Protein AF-A0A3C0FY18-F1 (afdb_monomer_lite)

pLDDT: mean 87.04, std 9.31, range [43.12, 97.25]

Radius of gyration: 25.75 Å; chains: 1; bounding box: 53×33×72 Å

Foldseek 3Di:
DQDPVCCCVVCVVCVVVVVVVVCVVCVVVVVVVVVVCVVPPVSVVVVVVVVVVVVVVVVVVVVVCPPDDDPVCPLVLVQLVQQPVPDAALEEEEEEEPDDDPVNQVSNCVPRNYHYDDPDQPQAQKHKYFPVPPPDDCPQWDWDDTPRPGITMTGGPDGDPDD

Sequence (163 aa):
MISLKQAGYYLVPSTPYYMLSLSIFVAPSFYFLKTLFNKNKKMTNSLSVLISGILIISFILAITNIGTIDKRNKEQLANIKAIVKVIPNYSTINFKAVKIDNSVIGFYQRYKFISLDTLNISQRNFLVIEKNIDTINNSNYKKIFTKSLNYNVYKKLIPTSKK

Secondary structure (DSSP, 8-state):
---HHHHHHHHHHHHHHHHHHHHHHHHHHHHHHHHHHTT-HHHHHHHHHHHHHHHHHHHHHHHHHTTPPPGGGHHHHHHHHHHTTTSPTT-EEEEE-SS--HHHHHHHHHHH-PEEE-S-TTSSSEEEEEGGG----TTSEEEEP---SSEEEEEESSPPP--

Structure (mmCIF, N/CA/C/O backbone):
data_AF-A0A3C0FY18-F1
#
_entry.id   AF-A0A3C0FY18-F1
#
loop_
_atom_site.group_PDB
_atom_site.id
_atom_site.type_symbol
_atom_site.label_atom_id
_atom_site.label_alt_id
_atom_site.label_comp_id
_atom_site.label_asym_id
_atom_site.label_entity_id
_atom_site.label_seq_id
_atom_site.pdbx_PDB_ins_code
_atom_site.Cartn_x
_atom_site.Cartn_y
_atom_site.Cartn_z
_atom_site.occupancy
_atom_site.B_iso_or_equiv
_atom_site.auth_seq_id
_atom_site.auth_comp_id
_atom_site.auth_asym_id
_atom_site.auth_atom_id
_atom_site.pdbx_PDB_model_num
ATOM 1 N N . MET A 1 1 ? 8.381 -14.156 18.156 1.00 58.12 1 MET A N 1
ATOM 2 C CA . MET A 1 1 ? 8.266 -12.679 18.193 1.00 58.12 1 MET A CA 1
ATOM 3 C C . MET A 1 1 ? 7.874 -12.183 16.811 1.00 58.12 1 MET A C 1
ATOM 5 O O . MET A 1 1 ? 8.581 -12.478 15.857 1.00 58.12 1 MET A O 1
ATOM 9 N N . ILE A 1 2 ? 6.749 -11.477 16.684 1.00 70.19 2 ILE A N 1
ATOM 10 C CA . ILE A 1 2 ? 6.391 -10.778 15.441 1.00 70.19 2 ILE A CA 1
ATOM 11 C C . ILE A 1 2 ? 7.248 -9.511 15.369 1.00 70.19 2 ILE A C 1
ATOM 13 O O . ILE A 1 2 ? 7.325 -8.768 16.346 1.00 70.19 2 ILE A O 1
ATOM 17 N N . SER A 1 3 ? 7.923 -9.263 14.245 1.00 80.88 3 SER A N 1
ATOM 18 C CA . SER A 1 3 ? 8.698 -8.023 14.094 1.00 80.88 3 SER A CA 1
ATOM 19 C C . SER A 1 3 ? 7.771 -6.801 14.109 1.00 80.88 3 SER A C 1
ATOM 21 O O . SER A 1 3 ? 6.645 -6.876 13.620 1.00 80.88 3 SER A O 1
ATOM 23 N N . LEU A 1 4 ? 8.244 -5.643 14.585 1.00 73.06 4 LEU A N 1
ATOM 24 C CA . LEU A 1 4 ? 7.471 -4.386 14.565 1.00 73.06 4 LEU A CA 1
ATOM 25 C C . LEU A 1 4 ? 6.900 -4.061 13.171 1.00 73.06 4 LEU A C 1
ATOM 27 O O . LEU A 1 4 ? 5.803 -3.523 13.052 1.00 73.06 4 LEU A O 1
ATOM 31 N N . LYS A 1 5 ? 7.612 -4.452 12.105 1.00 66.06 5 LYS A N 1
ATOM 32 C CA . LYS A 1 5 ? 7.148 -4.303 10.718 1.00 66.06 5 LYS A CA 1
ATOM 33 C C . LYS A 1 5 ? 5.973 -5.216 10.378 1.00 66.06 5 LYS A C 1
ATOM 35 O O . LYS A 1 5 ? 5.106 -4.822 9.612 1.00 66.06 5 LYS A O 1
ATOM 40 N N . GLN A 1 6 ? 5.961 -6.432 10.912 1.00 74.06 6 GLN A N 1
ATOM 41 C CA . GLN A 1 6 ? 4.893 -7.410 10.708 1.00 74.06 6 GLN A CA 1
ATOM 42 C C . GLN A 1 6 ? 3.690 -7.152 11.620 1.00 74.06 6 GLN A C 1
ATOM 44 O O . GLN A 1 6 ? 2.571 -7.487 11.244 1.00 74.06 6 GLN A O 1
ATOM 49 N N . ALA A 1 7 ? 3.901 -6.518 12.776 1.00 78.75 7 ALA A N 1
ATOM 50 C CA . ALA A 1 7 ? 2.849 -6.229 13.743 1.00 78.75 7 ALA A CA 1
ATOM 51 C C . ALA A 1 7 ? 1.688 -5.455 13.108 1.00 78.75 7 ALA A C 1
ATOM 53 O O . ALA A 1 7 ? 0.545 -5.844 13.293 1.00 78.75 7 ALA A O 1
ATOM 54 N N . GLY A 1 8 ? 1.959 -4.447 12.272 1.00 76.12 8 GLY A N 1
ATOM 55 C CA . GLY A 1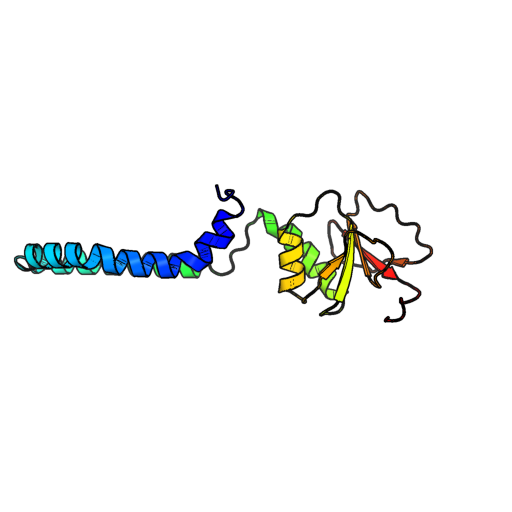 8 ? 0.901 -3.714 11.566 1.00 76.12 8 GLY A CA 1
ATOM 56 C C . GLY A 1 8 ? 0.037 -4.604 10.662 1.00 76.12 8 GLY A C 1
ATOM 57 O O . GLY A 1 8 ? -1.184 -4.488 10.677 1.00 76.12 8 GLY A O 1
ATOM 58 N N . TYR A 1 9 ? 0.648 -5.537 9.927 1.00 77.38 9 TYR A N 1
ATOM 59 C CA . TYR A 1 9 ? -0.075 -6.422 9.005 1.00 77.38 9 TYR A CA 1
ATOM 60 C C . TYR A 1 9 ? -0.982 -7.428 9.718 1.00 77.38 9 TYR A C 1
ATOM 62 O O . TYR A 1 9 ? -2.015 -7.794 9.167 1.00 77.38 9 TYR A O 1
ATOM 70 N N . TYR A 1 10 ? -0.615 -7.861 10.926 1.00 83.38 10 TYR A N 1
ATOM 71 C CA . TYR A 1 10 ? -1.406 -8.812 11.711 1.00 83.38 10 TYR A CA 1
ATOM 72 C C . TYR A 1 10 ? -2.386 -8.131 12.666 1.00 83.38 10 TYR A C 1
ATOM 74 O O . TYR A 1 10 ? -3.506 -8.608 12.841 1.00 83.38 10 TYR A O 1
ATOM 82 N N . LEU A 1 11 ? -1.990 -7.010 13.273 1.00 84.69 11 LEU A N 1
ATOM 83 C CA . LEU A 1 11 ? -2.830 -6.283 14.219 1.00 84.69 11 LEU A CA 1
ATOM 84 C C . LEU A 1 11 ? -4.009 -5.643 13.502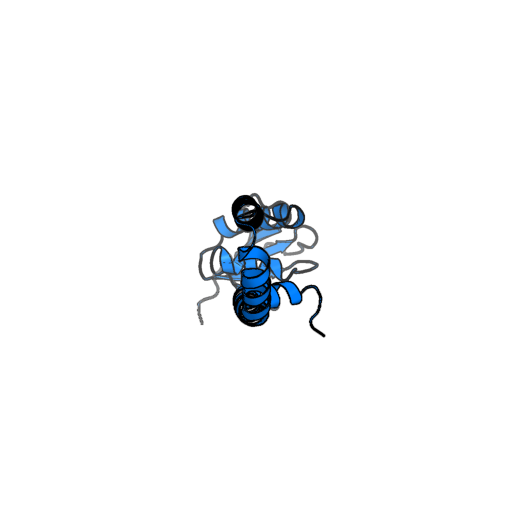 1.00 84.69 11 LEU A C 1
ATOM 86 O O . LEU A 1 11 ? -5.135 -5.909 13.881 1.00 84.69 11 LEU A O 1
ATOM 90 N N . VAL A 1 12 ? -3.795 -4.898 12.414 1.00 83.25 12 VAL A N 1
ATOM 91 C CA . VAL A 1 12 ? -4.883 -4.176 11.727 1.00 83.25 12 VAL A CA 1
ATOM 92 C C . VAL A 1 12 ? -6.110 -5.053 11.402 1.00 83.25 12 VAL A C 1
ATOM 94 O O . VAL A 1 12 ? -7.211 -4.645 11.772 1.00 83.25 12 VAL A O 1
ATOM 97 N N . PRO A 1 13 ? -5.984 -6.243 10.777 1.00 88.00 13 PRO A N 1
ATOM 98 C CA . PRO A 1 13 ? -7.144 -7.094 10.501 1.00 88.00 13 PRO A CA 1
ATOM 99 C C . PRO A 1 13 ? -7.706 -7.803 11.743 1.00 88.00 13 PRO A C 1
ATOM 101 O O . PRO A 1 13 ? -8.877 -8.177 11.740 1.00 88.00 13 PRO A O 1
ATOM 104 N N . SER A 1 14 ? -6.908 -7.998 12.798 1.00 92.69 14 SER A N 1
ATOM 105 C CA . SER A 1 14 ? -7.355 -8.656 14.034 1.00 92.69 14 SER A CA 1
ATOM 106 C C . SER A 1 14 ? -7.966 -7.688 15.053 1.00 92.69 14 SER A C 1
ATOM 108 O O . SER A 1 14 ? -8.776 -8.110 15.879 1.00 92.69 14 SER A O 1
ATOM 110 N N . THR A 1 15 ? -7.658 -6.388 14.965 1.00 89.94 15 THR A N 1
ATOM 111 C CA . THR A 1 15 ? -8.133 -5.352 15.894 1.00 89.94 15 THR A CA 1
ATOM 112 C C . THR A 1 15 ? -9.654 -5.349 16.070 1.00 89.94 15 THR A C 1
ATOM 114 O O . THR A 1 15 ? -10.084 -5.303 17.220 1.00 89.94 15 THR A O 1
ATOM 117 N N . PRO A 1 16 ? -10.502 -5.441 15.021 1.00 90.44 16 PRO A N 1
ATOM 118 C CA . PRO A 1 16 ? -11.956 -5.442 15.212 1.00 90.44 16 PRO A CA 1
ATOM 119 C C . PRO A 1 16 ? -12.442 -6.600 16.093 1.00 90.44 16 PRO A C 1
ATOM 121 O O . PRO A 1 16 ? -13.246 -6.395 17.000 1.00 90.44 16 PRO A O 1
ATOM 124 N N . TYR A 1 17 ? -11.905 -7.803 15.878 1.00 94.12 17 TYR A N 1
ATOM 125 C CA . TYR A 1 17 ? -12.247 -8.987 16.670 1.00 94.12 17 TYR A CA 1
ATOM 126 C C . TYR A 1 17 ? -11.744 -8.873 18.106 1.00 94.12 17 TYR A C 1
ATOM 128 O O . TYR A 1 17 ? -12.455 -9.227 19.045 1.00 94.12 17 TYR A O 1
ATOM 136 N N . TYR A 1 18 ? -10.539 -8.329 18.281 1.00 93.62 18 TYR A N 1
ATOM 137 C CA . TYR A 1 18 ? -9.994 -8.060 19.605 1.00 93.62 18 TYR A CA 1
ATOM 138 C C . TYR A 1 18 ? -10.867 -7.062 20.379 1.00 93.62 18 TYR A C 1
ATOM 140 O O . TYR A 1 18 ? -11.189 -7.307 21.538 1.00 93.62 18 TYR A O 1
ATOM 148 N N . MET A 1 19 ? -11.317 -5.981 19.734 1.00 92.75 19 MET A N 1
ATOM 149 C CA . MET A 1 19 ? -12.190 -4.982 20.361 1.00 92.75 19 MET A CA 1
ATOM 150 C C . MET A 1 19 ? -13.566 -5.551 20.716 1.00 92.75 19 MET A C 1
ATOM 152 O O . MET A 1 19 ? -14.077 -5.261 21.795 1.00 92.75 19 MET A O 1
ATOM 156 N N . LEU A 1 20 ? -14.144 -6.400 19.861 1.00 93.50 20 LEU A N 1
ATOM 157 C CA . LEU A 1 20 ? -15.391 -7.107 20.171 1.00 93.50 20 LEU A CA 1
ATOM 158 C C . LEU A 1 20 ? -15.229 -8.017 21.392 1.00 93.50 20 LEU A C 1
ATOM 160 O O . LEU A 1 20 ? -16.018 -7.925 22.331 1.00 93.50 20 LEU A O 1
ATOM 164 N N . SER A 1 21 ? -14.178 -8.836 21.421 1.00 96.38 21 SER A N 1
ATOM 165 C CA . SER A 1 21 ? -13.885 -9.715 22.559 1.00 96.38 21 SER A CA 1
ATOM 166 C C . SER A 1 21 ? -13.691 -8.920 23.853 1.00 96.38 21 SER A C 1
ATOM 168 O O . SER A 1 21 ? -14.317 -9.211 24.873 1.00 96.38 21 SER A O 1
ATOM 170 N N . LEU A 1 22 ? -12.905 -7.841 23.792 1.00 95.06 22 LEU A N 1
ATOM 171 C CA . LEU A 1 22 ? -12.680 -6.956 24.929 1.00 95.06 22 LEU A CA 1
ATOM 172 C C . LEU A 1 22 ? -13.983 -6.301 25.409 1.00 95.06 22 LEU A C 1
ATOM 174 O O . LEU A 1 22 ? -14.204 -6.197 26.612 1.00 95.06 22 LEU A O 1
ATOM 178 N N . SER A 1 23 ? -14.868 -5.899 24.493 1.00 93.31 23 SER A N 1
ATOM 179 C CA . SER A 1 23 ? -16.160 -5.307 24.854 1.00 93.31 23 SER A CA 1
ATOM 180 C C . SER A 1 23 ? -17.046 -6.282 25.633 1.00 93.31 23 SER A C 1
ATOM 182 O O . SER A 1 23 ? -17.641 -5.893 26.636 1.00 93.31 23 SER A O 1
ATOM 184 N N . ILE A 1 24 ? -17.065 -7.559 25.235 1.00 95.94 24 ILE A N 1
ATOM 185 C CA . ILE A 1 24 ? -17.802 -8.621 25.931 1.00 95.94 24 ILE A CA 1
ATOM 186 C C . ILE A 1 24 ? -17.177 -8.880 27.303 1.00 95.94 24 ILE A C 1
ATOM 188 O O . ILE A 1 24 ? -17.892 -8.955 28.299 1.00 95.94 24 ILE A O 1
ATOM 192 N N . PHE A 1 25 ? -15.847 -8.962 27.367 1.00 96.75 25 PHE A N 1
ATOM 193 C CA . PHE A 1 25 ? -15.111 -9.191 28.610 1.00 96.75 25 PHE A CA 1
ATOM 194 C C . PHE A 1 25 ? -15.355 -8.088 29.651 1.00 96.75 25 PHE A C 1
ATOM 196 O O . PHE A 1 25 ? -15.511 -8.364 30.837 1.00 96.75 25 PHE A O 1
ATOM 203 N N . VAL A 1 26 ? -15.418 -6.831 29.209 1.00 95.44 26 VAL A N 1
ATOM 204 C CA . VAL A 1 26 ? -15.553 -5.658 30.083 1.00 95.44 26 VAL A CA 1
ATOM 205 C C . VAL A 1 26 ? -17.025 -5.320 30.399 1.00 95.44 26 VAL A C 1
ATOM 207 O O . VAL A 1 26 ? -17.302 -4.595 31.360 1.00 95.44 26 VAL A O 1
ATOM 210 N N . ALA A 1 27 ? -17.992 -5.873 29.656 1.00 92.94 27 ALA A N 1
ATOM 211 C CA . ALA A 1 27 ? -19.420 -5.586 29.823 1.00 92.94 27 ALA A CA 1
ATOM 212 C C . ALA A 1 27 ? -19.975 -5.831 31.246 1.00 92.94 27 ALA A C 1
ATOM 214 O O . ALA A 1 27 ? -20.690 -4.952 31.741 1.00 92.94 27 ALA A O 1
ATOM 215 N N . PRO A 1 28 ? -19.652 -6.934 31.959 1.00 93.88 28 PRO A N 1
ATOM 216 C CA . PRO A 1 28 ? -20.147 -7.159 33.321 1.00 93.88 28 PRO A CA 1
ATOM 217 C C . PRO A 1 28 ? -19.689 -6.077 34.307 1.00 93.88 28 PRO A C 1
ATOM 219 O O . PRO A 1 28 ? -20.480 -5.599 35.123 1.00 93.88 28 PRO A O 1
ATOM 222 N N . SER A 1 29 ? -18.440 -5.621 34.186 1.00 93.19 29 SER A N 1
ATOM 223 C CA . SER A 1 29 ? -17.888 -4.536 35.006 1.00 93.19 29 SER A CA 1
ATOM 224 C C . SER A 1 29 ? -18.634 -3.222 34.769 1.00 93.19 29 SER A C 1
ATOM 226 O O . SER A 1 29 ? -18.961 -2.506 35.716 1.00 93.19 29 SER A O 1
ATOM 228 N N . PHE A 1 30 ? -18.981 -2.923 33.513 1.00 88.06 30 PHE A N 1
ATOM 229 C CA . PHE A 1 30 ? -19.811 -1.761 33.188 1.00 88.06 30 PHE A CA 1
ATOM 230 C C . PHE A 1 30 ? -21.246 -1.897 33.681 1.00 88.06 30 PHE A C 1
ATOM 232 O O . PHE A 1 30 ? -21.837 -0.897 34.084 1.00 88.06 30 PHE A O 1
ATOM 239 N N . TYR A 1 31 ? -21.817 -3.101 33.683 1.00 88.12 31 TYR A N 1
ATOM 240 C CA . TYR A 1 31 ? -23.137 -3.332 34.262 1.00 88.12 31 TYR A CA 1
ATOM 241 C C . TYR A 1 31 ? -23.136 -3.072 35.774 1.00 88.12 31 TYR A C 1
ATOM 243 O O . TYR A 1 31 ? -24.013 -2.367 36.277 1.00 88.12 31 TYR A O 1
ATOM 251 N N . PHE A 1 32 ? -22.114 -3.548 36.487 1.00 89.12 32 PHE A N 1
ATOM 252 C CA . PHE A 1 32 ? -21.932 -3.263 37.909 1.00 89.12 32 PHE A CA 1
ATOM 253 C C . PHE A 1 32 ? -21.807 -1.753 38.179 1.00 89.12 32 PHE A C 1
ATOM 255 O O . PHE A 1 32 ? -22.575 -1.205 38.972 1.00 89.12 32 PHE A O 1
ATOM 262 N N . LEU A 1 33 ? -20.939 -1.044 37.448 1.00 86.12 33 LEU A N 1
ATOM 263 C CA . LEU A 1 33 ? -20.824 0.423 37.532 1.00 86.12 33 LEU A CA 1
ATOM 264 C C . LEU A 1 33 ? -22.155 1.123 37.203 1.00 86.12 33 LEU A C 1
ATOM 266 O O . LEU A 1 33 ? -22.585 2.018 37.930 1.00 86.12 33 LEU A O 1
ATOM 270 N N . LYS A 1 34 ? -22.847 0.620 36.171 1.00 83.00 34 LYS A N 1
ATOM 271 C CA . LYS A 1 34 ? -24.278 0.772 35.856 1.00 83.00 34 LYS A CA 1
ATOM 272 C C . LYS A 1 34 ? -25.121 0.970 37.113 1.00 83.00 34 LYS A C 1
ATOM 274 O O . LYS A 1 34 ? -25.678 2.034 37.386 1.00 83.00 34 LYS A O 1
ATOM 279 N N . THR A 1 35 ? -25.206 -0.116 37.870 1.00 85.88 35 THR A N 1
ATOM 280 C CA . THR A 1 35 ? -26.078 -0.248 39.040 1.00 85.88 35 THR A CA 1
ATOM 281 C C . THR A 1 35 ? -25.686 0.689 40.183 1.00 85.88 35 THR A C 1
ATOM 283 O O . THR A 1 35 ? -26.569 1.267 40.816 1.00 85.88 35 THR A O 1
ATOM 286 N N . LEU A 1 36 ? -24.386 0.917 40.401 1.00 84.75 36 LEU A N 1
ATOM 287 C CA . LEU A 1 36 ? -23.900 1.863 41.411 1.00 84.75 36 LEU A CA 1
ATOM 288 C C . LEU A 1 36 ? -24.297 3.302 41.076 1.00 84.75 36 LEU A C 1
ATOM 290 O O . LEU A 1 36 ? -24.746 4.053 41.943 1.00 84.75 36 LEU A O 1
ATOM 294 N N . PHE A 1 37 ? -24.162 3.681 39.807 1.00 82.00 37 PHE A N 1
ATOM 295 C CA . PHE A 1 37 ? -24.402 5.044 39.353 1.00 82.00 37 PHE A CA 1
ATOM 296 C C . PHE A 1 37 ? -25.879 5.359 39.140 1.00 82.00 37 PHE A C 1
ATOM 298 O O . PHE A 1 37 ? -26.261 6.522 39.246 1.00 82.00 37 PHE A O 1
ATOM 305 N N . ASN A 1 38 ? -26.728 4.349 38.930 1.00 76.19 38 ASN A N 1
ATOM 306 C CA . ASN A 1 38 ? -28.163 4.534 38.701 1.00 76.19 38 ASN A CA 1
ATOM 307 C C . ASN A 1 38 ? -28.903 5.197 39.880 1.00 76.19 38 ASN A C 1
ATOM 309 O O . ASN A 1 38 ? -30.006 5.707 39.707 1.00 76.19 38 ASN A O 1
ATOM 313 N N . LYS A 1 39 ? -28.284 5.250 41.068 1.00 79.81 39 LYS A N 1
ATOM 314 C CA . LYS A 1 39 ? -28.784 6.025 42.215 1.00 79.81 39 LYS A CA 1
ATOM 315 C C . LYS A 1 39 ? -28.732 7.543 41.983 1.00 79.81 39 LYS A C 1
ATOM 317 O O . LYS A 1 39 ? -29.447 8.283 42.648 1.00 79.81 39 LYS A O 1
ATOM 322 N N . ASN A 1 40 ? -27.910 8.019 41.043 1.00 84.75 40 ASN A N 1
ATOM 323 C CA . ASN A 1 40 ? -27.740 9.434 40.719 1.00 84.75 40 ASN A CA 1
ATOM 324 C C . ASN A 1 40 ? -27.872 9.680 39.205 1.00 84.75 40 ASN A C 1
ATOM 326 O O . ASN A 1 40 ? -26.897 9.630 38.450 1.00 84.75 40 ASN A O 1
ATOM 330 N N . LYS A 1 41 ? -29.090 10.031 38.776 1.00 83.31 41 LYS A N 1
ATOM 331 C CA . LYS A 1 41 ? -29.449 10.295 37.370 1.00 83.31 41 LYS A CA 1
ATOM 332 C C . LYS A 1 41 ? -28.576 11.367 36.696 1.00 83.31 41 LYS A C 1
ATOM 334 O O . LYS A 1 41 ? -28.332 11.308 35.492 1.00 83.31 41 LYS A O 1
ATOM 339 N N . LYS A 1 42 ? -28.079 12.353 37.455 1.00 86.44 42 LYS A N 1
ATOM 340 C CA . LYS A 1 42 ? -27.190 13.400 36.920 1.00 86.44 42 LYS A CA 1
ATOM 341 C C .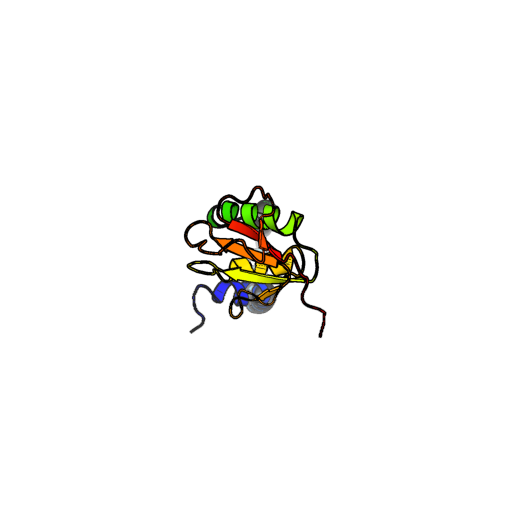 LYS A 1 42 ? -25.829 12.818 36.535 1.00 86.44 42 LYS A C 1
ATOM 343 O O . LYS A 1 42 ? -25.277 13.172 35.495 1.00 86.44 42 LYS A O 1
ATOM 348 N N . MET A 1 43 ? -25.315 11.895 37.344 1.00 85.94 43 MET A N 1
ATOM 349 C CA . MET A 1 43 ? -24.026 11.254 37.105 1.00 85.94 43 MET A CA 1
ATOM 350 C C . MET A 1 43 ? -24.082 10.272 35.931 1.00 85.94 43 MET A C 1
ATOM 352 O O . MET A 1 43 ? -23.189 10.294 35.087 1.00 85.94 43 MET A O 1
ATOM 356 N N . THR A 1 44 ? -25.154 9.480 35.810 1.00 85.56 44 THR A N 1
ATOM 357 C CA . THR A 1 44 ? -25.347 8.585 34.654 1.00 85.56 44 THR A CA 1
ATOM 358 C C . THR A 1 44 ? -25.450 9.355 33.343 1.00 85.56 44 THR A C 1
ATOM 360 O O . THR A 1 44 ? -24.837 8.960 32.353 1.00 85.56 44 THR A O 1
ATOM 363 N N . ASN A 1 45 ? -26.174 10.480 33.335 1.00 88.19 45 ASN A N 1
ATOM 364 C CA . ASN A 1 45 ? -26.278 11.328 32.148 1.00 88.19 45 ASN A CA 1
ATOM 365 C C . ASN A 1 45 ? -24.926 11.948 31.778 1.00 88.19 45 ASN A C 1
ATOM 367 O O . ASN A 1 45 ? -24.552 11.913 30.610 1.00 88.19 45 ASN A O 1
ATOM 371 N N . SER A 1 46 ? -24.172 12.455 32.760 1.00 88.62 46 SER A N 1
ATOM 372 C CA . SER A 1 46 ? -22.829 13.003 32.525 1.00 88.62 46 SER A CA 1
ATOM 373 C C . SER A 1 46 ? -21.887 11.961 31.910 1.00 88.62 46 SER A C 1
ATOM 375 O O . SER A 1 46 ? -21.244 12.220 30.893 1.00 88.62 46 SER A O 1
ATOM 377 N N . LEU A 1 47 ? -21.879 10.741 32.460 1.00 87.06 47 LEU A N 1
ATOM 378 C CA . LEU A 1 47 ? -21.075 9.635 31.941 1.00 87.06 47 LEU A CA 1
ATOM 379 C C . LEU A 1 47 ? -21.481 9.260 30.505 1.00 87.06 47 LEU A C 1
ATOM 381 O O . LEU A 1 47 ? -20.621 9.064 29.651 1.00 87.06 47 LEU A O 1
ATOM 385 N N . SER A 1 48 ? -22.786 9.200 30.221 1.00 88.25 48 SER A N 1
ATOM 386 C CA . SER A 1 48 ? -23.302 8.899 28.880 1.00 88.25 48 SER A CA 1
ATOM 387 C C . SER A 1 48 ? -22.887 9.953 27.854 1.00 88.25 48 SER A C 1
ATOM 389 O O . SER A 1 48 ? -22.507 9.604 26.734 1.00 88.25 48 SER A O 1
ATOM 391 N N . VAL A 1 49 ? -22.941 11.236 28.224 1.00 94.00 49 VAL A N 1
ATOM 392 C CA . VAL A 1 49 ? -22.501 12.343 27.363 1.00 94.00 49 VAL A CA 1
ATOM 393 C C . VAL A 1 49 ? -21.002 12.244 27.095 1.00 94.00 49 VAL A C 1
ATOM 395 O O . VAL A 1 49 ? -20.588 12.352 25.944 1.00 94.00 49 VAL A O 1
ATOM 398 N N . LEU A 1 50 ? -20.195 11.964 28.121 1.00 92.69 50 LEU A N 1
ATOM 399 C CA . LEU A 1 50 ? -18.748 11.799 27.985 1.00 92.69 50 LEU A CA 1
ATOM 400 C C . LEU A 1 50 ? -18.390 10.630 27.056 1.00 92.69 50 LEU A C 1
ATOM 402 O O . LEU A 1 50 ? -17.596 10.809 26.134 1.00 92.69 50 LEU A O 1
ATOM 406 N N . ILE A 1 51 ? -19.006 9.457 27.243 1.00 90.69 51 ILE A N 1
ATOM 407 C CA . ILE A 1 51 ? -18.788 8.280 26.382 1.00 90.69 51 ILE A CA 1
ATOM 408 C C . ILE A 1 51 ? -19.186 8.589 24.934 1.00 90.69 51 ILE A C 1
ATOM 410 O O . ILE A 1 51 ? -18.434 8.286 24.008 1.00 90.69 51 ILE A O 1
ATOM 414 N N . SER A 1 52 ? -20.337 9.237 24.737 1.00 94.38 52 SER A N 1
ATOM 415 C CA . SER A 1 52 ? -20.802 9.639 23.404 1.00 94.38 52 SER A CA 1
ATOM 416 C C . SER A 1 52 ? -19.840 10.636 22.753 1.00 94.38 52 SER A C 1
ATOM 418 O O . SER A 1 52 ? -19.525 10.508 21.573 1.00 94.38 52 SER A O 1
ATOM 420 N N . GLY A 1 53 ? -19.311 11.589 23.526 1.00 97.19 53 GLY A N 1
ATOM 421 C CA . GLY A 1 53 ? -18.304 12.544 23.068 1.00 97.19 53 GLY A CA 1
ATOM 422 C C . GLY A 1 53 ? -17.009 11.863 22.620 1.00 97.19 53 GLY A C 1
ATOM 423 O O . GLY A 1 53 ? -16.524 12.135 21.523 1.00 97.19 53 GLY A O 1
ATOM 424 N N . ILE A 1 54 ? -16.485 10.922 23.414 1.00 95.00 54 ILE A N 1
ATOM 425 C CA . ILE A 1 54 ? -15.298 10.130 23.048 1.00 95.00 54 ILE A CA 1
ATOM 426 C C . ILE A 1 54 ? -15.547 9.333 21.764 1.00 95.00 54 ILE A C 1
ATOM 428 O O . ILE A 1 54 ? -14.675 9.279 20.894 1.00 95.00 54 ILE A O 1
ATOM 432 N N . LEU A 1 55 ? -16.733 8.738 21.618 1.00 93.19 55 LEU A N 1
ATOM 433 C CA . LEU A 1 55 ? -17.107 7.996 20.416 1.00 93.19 55 LEU A CA 1
ATOM 434 C C . LEU A 1 55 ? -17.116 8.906 19.180 1.00 93.19 55 LEU A C 1
ATOM 436 O O . LEU A 1 55 ? -16.509 8.557 18.170 1.00 93.19 55 LEU A O 1
ATOM 440 N N . ILE A 1 56 ? -17.723 10.092 19.270 1.00 97.25 56 ILE A N 1
ATOM 441 C CA . ILE A 1 56 ? -17.748 11.070 18.171 1.00 97.25 56 ILE A CA 1
ATOM 442 C C . ILE A 1 56 ? -16.327 11.505 17.794 1.00 97.25 56 ILE A C 1
ATOM 444 O O . ILE A 1 56 ? -15.974 11.481 16.615 1.00 97.25 56 ILE A O 1
ATOM 448 N N . ILE A 1 57 ? -15.485 11.840 18.777 1.00 96.88 57 ILE A N 1
ATOM 449 C CA . ILE A 1 57 ? -14.080 12.207 18.538 1.00 96.88 57 ILE A CA 1
ATOM 450 C C . ILE A 1 57 ? -13.338 11.059 17.844 1.00 96.88 57 ILE A C 1
ATOM 452 O O . ILE A 1 57 ? -12.615 11.289 16.877 1.00 96.88 57 ILE A O 1
ATOM 456 N N . SER A 1 58 ? -13.557 9.818 18.283 1.00 91.75 58 SER A N 1
ATOM 457 C CA . SER A 1 58 ? -12.940 8.630 17.683 1.00 91.75 58 SER A CA 1
ATOM 458 C C . SER A 1 58 ? -13.357 8.448 16.222 1.00 91.75 58 SER A C 1
ATOM 460 O O . SER A 1 58 ? -12.512 8.162 15.376 1.00 91.75 58 SER A O 1
ATOM 462 N N . PHE A 1 59 ? -14.633 8.677 15.898 1.00 94.12 59 PHE A N 1
ATOM 463 C CA . PHE A 1 59 ? -15.125 8.652 14.518 1.00 94.12 59 PHE A CA 1
ATOM 464 C C . PHE A 1 59 ? -14.507 9.758 13.660 1.00 94.12 59 PHE A C 1
ATOM 466 O O . PHE A 1 59 ? -14.060 9.486 12.546 1.00 94.12 59 PHE A O 1
ATOM 473 N N . ILE A 1 60 ? -14.427 10.987 14.175 1.00 96.31 60 ILE A N 1
ATOM 474 C CA . ILE A 1 60 ? -13.794 12.110 13.469 1.00 96.31 60 ILE A CA 1
ATOM 475 C C . ILE A 1 60 ? -12.320 11.797 13.196 1.00 96.31 60 ILE A C 1
ATOM 477 O O . ILE A 1 60 ? -11.848 11.976 12.072 1.00 96.31 60 ILE A O 1
ATOM 481 N N . LEU A 1 61 ? -11.593 11.279 14.188 1.00 92.50 61 LEU A N 1
ATOM 482 C CA . LEU A 1 61 ? -10.199 10.864 14.027 1.00 92.50 61 LEU A CA 1
ATOM 483 C C . LEU A 1 61 ? -10.059 9.722 13.016 1.00 92.50 61 LEU A C 1
ATOM 485 O O . LEU A 1 61 ? -9.154 9.752 12.185 1.00 92.50 61 LEU A O 1
ATOM 489 N N . ALA A 1 62 ? -10.956 8.736 13.034 1.00 88.69 62 ALA A N 1
ATOM 490 C CA . ALA A 1 62 ? -10.934 7.653 12.058 1.00 88.69 62 ALA A CA 1
ATOM 491 C C . ALA A 1 62 ? -11.118 8.193 10.633 1.00 88.69 62 ALA A C 1
ATOM 493 O O . ALA A 1 62 ? -10.302 7.893 9.766 1.00 88.69 62 ALA A O 1
ATOM 494 N N . ILE A 1 63 ? -12.129 9.041 10.409 1.00 91.69 63 ILE A N 1
ATOM 495 C CA . ILE A 1 63 ? -12.450 9.617 9.094 1.00 91.69 63 ILE A CA 1
ATOM 496 C C . ILE A 1 63 ? -11.322 10.518 8.588 1.00 91.69 63 ILE A C 1
ATOM 498 O O . ILE A 1 63 ? -10.907 10.392 7.438 1.00 91.69 63 ILE A O 1
ATOM 502 N N . THR A 1 64 ? -10.792 11.399 9.438 1.00 90.25 64 THR A N 1
ATOM 503 C CA . THR A 1 64 ? -9.709 12.330 9.064 1.00 90.25 64 THR A CA 1
ATOM 504 C C . THR A 1 64 ? -8.418 11.611 8.673 1.00 90.25 64 THR A C 1
ATOM 506 O O . THR A 1 64 ? -7.642 12.136 7.878 1.00 90.25 64 THR A O 1
ATOM 509 N N . ASN A 1 65 ? -8.203 10.392 9.173 1.00 82.94 65 ASN A N 1
ATOM 510 C CA . ASN A 1 65 ? -7.053 9.570 8.810 1.00 82.94 65 ASN A CA 1
ATOM 511 C C . ASN A 1 65 ? -7.276 8.686 7.568 1.00 82.94 65 ASN A C 1
ATOM 513 O O . ASN A 1 65 ? -6.308 8.106 7.061 1.00 82.94 65 ASN A O 1
ATOM 517 N N . ILE A 1 66 ? -8.497 8.595 7.022 1.00 83.62 66 ILE A N 1
ATOM 518 C CA . ILE A 1 66 ? -8.766 7.818 5.801 1.00 83.62 66 ILE A CA 1
ATOM 519 C C . ILE A 1 66 ? -7.980 8.402 4.625 1.00 83.62 66 ILE A C 1
ATOM 521 O O . ILE A 1 66 ? -8.060 9.585 4.307 1.00 83.62 66 ILE A O 1
ATOM 525 N N . GLY A 1 67 ? -7.223 7.545 3.939 1.00 70.81 67 GLY A N 1
ATOM 526 C CA . GLY A 1 67 ? -6.482 7.930 2.736 1.00 70.81 67 GLY A CA 1
ATOM 527 C C . GLY A 1 67 ? -5.254 8.803 2.997 1.00 70.81 67 GLY A C 1
ATOM 528 O O . GLY A 1 67 ? -4.609 9.230 2.037 1.00 70.81 67 GLY A O 1
ATOM 529 N N . THR A 1 68 ? -4.890 9.034 4.263 1.00 73.75 68 THR A N 1
ATOM 530 C CA . THR A 1 68 ? -3.619 9.677 4.593 1.00 73.75 68 THR A CA 1
ATOM 531 C C . THR A 1 68 ? -2.470 8.793 4.112 1.00 73.75 68 THR A C 1
ATOM 533 O O . THR A 1 68 ? -2.384 7.597 4.394 1.00 73.75 68 THR A O 1
ATOM 536 N N . ILE A 1 69 ? -1.604 9.374 3.285 1.00 66.75 69 ILE A N 1
ATOM 537 C CA . ILE A 1 69 ? -0.407 8.704 2.787 1.00 66.75 69 ILE A CA 1
ATOM 538 C C . ILE A 1 69 ? 0.732 9.156 3.683 1.00 66.75 69 ILE A C 1
ATOM 540 O O . ILE A 1 69 ? 0.978 10.359 3.799 1.00 66.75 69 ILE A O 1
ATOM 544 N N . ASP A 1 70 ? 1.435 8.198 4.282 1.00 70.50 70 ASP A N 1
ATOM 545 C CA . ASP A 1 70 ? 2.675 8.479 4.998 1.00 70.50 70 ASP A CA 1
ATOM 546 C C . ASP A 1 70 ? 3.590 9.323 4.096 1.00 70.50 70 ASP A C 1
ATOM 548 O O . ASP A 1 70 ? 3.878 8.942 2.953 1.00 70.50 70 ASP A O 1
ATOM 552 N N . LYS A 1 71 ? 4.028 10.487 4.596 1.00 68.25 71 LYS A N 1
ATOM 553 C CA . LYS A 1 71 ? 4.887 11.425 3.857 1.00 68.25 71 LYS A CA 1
ATOM 554 C C . LYS A 1 71 ? 6.116 10.711 3.294 1.00 68.25 71 LYS A C 1
ATOM 556 O O . LYS A 1 71 ? 6.530 11.023 2.179 1.00 68.25 71 LYS A O 1
ATOM 561 N N . ARG A 1 72 ? 6.622 9.699 4.010 1.00 65.56 72 ARG A N 1
ATOM 562 C CA . ARG A 1 72 ? 7.751 8.858 3.595 1.00 65.56 72 ARG A CA 1
ATOM 563 C C . ARG A 1 72 ? 7.498 8.093 2.291 1.00 65.56 72 ARG A C 1
ATOM 565 O O . ARG A 1 72 ? 8.418 7.900 1.506 1.00 65.56 72 ARG A O 1
ATOM 572 N N . ASN A 1 73 ? 6.255 7.693 2.027 1.00 78.38 73 ASN A N 1
ATOM 573 C CA . ASN A 1 73 ? 5.891 6.906 0.847 1.00 78.38 73 ASN A CA 1
ATOM 574 C C . ASN A 1 73 ? 5.399 7.768 -0.323 1.00 78.38 73 ASN A C 1
ATOM 576 O O . ASN A 1 73 ? 5.143 7.235 -1.402 1.00 78.38 73 ASN A O 1
ATOM 580 N N . LYS A 1 74 ? 5.256 9.089 -0.145 1.00 84.62 74 LYS A N 1
ATOM 581 C CA . LYS A 1 74 ? 4.694 9.986 -1.167 1.00 84.62 74 LYS A CA 1
ATOM 582 C C . LYS A 1 74 ? 5.499 9.957 -2.468 1.00 84.62 74 LYS A C 1
ATOM 584 O O . LYS A 1 74 ? 4.915 9.867 -3.546 1.00 84.62 74 LYS A O 1
ATOM 589 N N . GLU A 1 75 ? 6.823 9.993 -2.365 1.00 86.69 75 GLU A N 1
ATOM 590 C CA . GLU A 1 75 ? 7.723 9.960 -3.520 1.00 86.69 75 GLU A CA 1
ATOM 591 C C . GLU A 1 75 ? 7.689 8.599 -4.231 1.00 86.69 75 GLU A C 1
ATOM 593 O O . GLU A 1 75 ? 7.508 8.526 -5.448 1.00 86.69 75 GLU A O 1
ATOM 598 N N . GLN A 1 76 ? 7.767 7.508 -3.463 1.00 87.56 76 GLN A N 1
ATOM 599 C CA . GLN A 1 76 ? 7.653 6.143 -3.979 1.00 87.56 76 GLN A CA 1
ATOM 600 C C . GLN A 1 76 ? 6.323 5.943 -4.718 1.00 87.56 76 GLN A C 1
ATOM 602 O O . GLN A 1 76 ? 6.292 5.426 -5.833 1.00 87.56 76 GLN A O 1
ATOM 607 N N . LEU A 1 77 ? 5.224 6.432 -4.147 1.00 88.81 77 LEU A N 1
ATOM 608 C CA . LEU A 1 77 ? 3.902 6.359 -4.754 1.00 88.81 77 LEU A CA 1
ATOM 609 C C . LEU A 1 77 ? 3.797 7.205 -6.030 1.00 88.81 77 LEU A C 1
ATOM 611 O O . LEU A 1 77 ? 3.160 6.775 -6.990 1.00 88.81 77 LEU A O 1
ATOM 615 N N . ALA A 1 78 ? 4.410 8.392 -6.060 1.00 90.69 78 ALA A N 1
ATOM 616 C CA . ALA A 1 78 ? 4.453 9.241 -7.249 1.00 90.69 78 ALA A CA 1
ATOM 617 C C . ALA A 1 78 ? 5.212 8.558 -8.397 1.00 90.69 78 ALA A C 1
ATOM 619 O O . ALA A 1 78 ? 4.719 8.532 -9.527 1.00 90.69 78 ALA A O 1
ATOM 620 N N . ASN A 1 79 ? 6.351 7.929 -8.091 1.00 91.56 79 ASN A N 1
ATOM 621 C CA . ASN A 1 79 ? 7.115 7.121 -9.038 1.00 91.56 79 ASN A CA 1
ATOM 622 C C . ASN A 1 79 ? 6.277 5.971 -9.601 1.00 91.56 79 ASN A C 1
ATOM 624 O O . ASN A 1 79 ? 6.135 5.851 -10.816 1.00 91.56 79 ASN A O 1
ATOM 628 N N . ILE A 1 80 ? 5.647 5.179 -8.731 1.00 92.25 80 ILE A N 1
ATOM 629 C CA . ILE A 1 80 ? 4.805 4.053 -9.150 1.00 92.25 80 ILE A CA 1
ATOM 630 C C . ILE A 1 80 ? 3.644 4.550 -10.013 1.00 92.25 80 ILE A C 1
ATOM 632 O O . ILE A 1 80 ? 3.443 4.035 -11.108 1.00 92.25 80 ILE A O 1
ATOM 636 N N . LYS A 1 81 ? 2.935 5.610 -9.602 1.00 92.88 81 LYS A N 1
ATOM 637 C CA . LYS A 1 81 ? 1.849 6.215 -10.391 1.00 92.88 81 LYS A CA 1
ATOM 638 C C . LYS A 1 81 ? 2.304 6.711 -11.767 1.00 92.88 81 LYS A C 1
ATOM 640 O O . LYS A 1 81 ? 1.500 6.704 -12.695 1.00 92.88 81 LYS A O 1
ATOM 645 N N . ALA A 1 82 ? 3.550 7.157 -11.915 1.00 94.31 82 ALA A N 1
ATOM 646 C CA . ALA A 1 82 ? 4.101 7.541 -13.212 1.00 94.31 82 ALA A CA 1
ATOM 647 C C . ALA A 1 82 ? 4.412 6.316 -14.087 1.00 94.31 82 ALA A C 1
ATOM 649 O O . ALA A 1 82 ? 4.127 6.333 -15.282 1.00 94.31 82 ALA A O 1
ATOM 650 N N . ILE A 1 83 ? 4.949 5.252 -13.490 1.00 94.81 83 ILE A N 1
ATOM 651 C CA . ILE A 1 83 ? 5.360 4.027 -14.185 1.00 94.81 83 ILE A CA 1
ATOM 652 C C . ILE A 1 83 ? 4.141 3.209 -14.635 1.00 94.81 83 ILE A C 1
ATOM 654 O O . ILE A 1 83 ? 4.053 2.798 -15.789 1.00 94.81 83 ILE A O 1
ATOM 658 N N . VAL A 1 84 ? 3.136 3.037 -13.774 1.00 94.00 84 VAL A N 1
ATOM 659 C CA . VAL A 1 84 ? 1.929 2.247 -14.089 1.00 94.00 84 VAL A CA 1
ATOM 660 C C . VAL A 1 84 ? 1.034 2.870 -15.170 1.00 94.00 84 VAL A C 1
ATOM 662 O O . VAL A 1 84 ? 0.079 2.236 -15.609 1.00 94.00 84 VAL A O 1
ATOM 665 N N . LYS A 1 85 ? 1.313 4.106 -15.606 1.00 93.75 85 LYS A N 1
ATOM 666 C CA . LYS A 1 85 ? 0.640 4.730 -16.759 1.00 93.75 85 LYS A CA 1
ATOM 667 C C . LYS A 1 85 ? 1.125 4.181 -18.098 1.00 93.75 85 LYS A C 1
ATOM 669 O O . LYS A 1 85 ? 0.384 4.262 -19.069 1.00 93.75 85 LYS A O 1
ATOM 674 N N . VAL A 1 86 ? 2.353 3.664 -18.155 1.00 94.31 86 VAL A N 1
ATOM 675 C CA . VAL A 1 86 ? 2.963 3.161 -19.398 1.00 94.31 86 VAL A CA 1
ATOM 676 C C . VAL A 1 86 ? 3.045 1.636 -19.453 1.00 94.31 86 VAL A C 1
ATOM 678 O O . VAL A 1 86 ? 3.279 1.073 -20.520 1.00 94.31 86 VAL A O 1
ATOM 681 N N . ILE A 1 87 ? 2.851 0.966 -18.316 1.00 94.06 87 ILE A N 1
ATOM 682 C CA . ILE A 1 87 ? 2.884 -0.494 -18.199 1.00 94.06 87 ILE A CA 1
ATOM 683 C C . ILE A 1 87 ? 1.446 -1.039 -18.219 1.00 94.06 87 ILE A C 1
ATOM 685 O O . ILE A 1 87 ? 0.590 -0.498 -17.515 1.00 94.06 87 ILE A O 1
ATOM 689 N N . PRO A 1 88 ? 1.156 -2.100 -18.996 1.00 93.38 88 PRO A N 1
ATOM 690 C CA . PRO A 1 88 ? -0.171 -2.701 -19.044 1.00 93.38 88 PRO A CA 1
ATOM 691 C C . PRO A 1 88 ? -0.566 -3.345 -17.708 1.00 93.38 88 PRO A C 1
ATOM 693 O O . PRO A 1 88 ? 0.275 -3.851 -16.960 1.00 93.38 88 PRO A O 1
ATOM 696 N N . ASN A 1 89 ? -1.871 -3.359 -17.440 1.00 94.50 89 ASN A N 1
ATOM 697 C CA . ASN A 1 89 ? -2.451 -4.039 -16.283 1.00 94.50 89 ASN A CA 1
ATOM 698 C C . ASN A 1 89 ? -2.176 -5.554 -16.351 1.00 94.50 89 ASN A C 1
ATOM 700 O O . ASN A 1 89 ? -2.035 -6.099 -17.446 1.00 94.50 89 ASN A O 1
ATOM 704 N N . TYR A 1 90 ? -2.170 -6.229 -15.196 1.00 94.62 90 TYR A N 1
ATOM 705 C CA . TYR A 1 90 ? -2.021 -7.690 -15.088 1.00 94.62 90 TYR A CA 1
ATOM 706 C C . TYR A 1 90 ? -0.754 -8.226 -15.769 1.00 94.62 90 TYR A C 1
ATOM 708 O O . TYR A 1 90 ? -0.772 -9.261 -16.434 1.00 94.62 90 TYR A O 1
ATOM 716 N N . SER A 1 91 ? 0.351 -7.491 -15.658 1.00 93.81 91 SER A N 1
ATOM 717 C CA . SER A 1 91 ? 1.617 -7.853 -16.291 1.00 93.81 91 SER A CA 1
ATOM 718 C C . SER A 1 91 ? 2.689 -8.207 -15.267 1.00 93.81 91 SER A C 1
ATOM 720 O O . SER A 1 91 ? 2.664 -7.757 -14.123 1.00 93.81 91 SER A O 1
ATOM 722 N N . THR A 1 92 ? 3.659 -9.013 -15.687 1.00 94.00 92 THR A N 1
ATOM 723 C CA . THR A 1 92 ? 4.894 -9.232 -14.931 1.00 94.00 92 THR A CA 1
ATOM 724 C C . THR A 1 92 ? 6.004 -8.418 -15.575 1.00 94.00 92 THR A C 1
ATOM 726 O O . THR A 1 92 ? 6.229 -8.529 -16.783 1.00 94.00 92 THR A O 1
ATOM 729 N N . ILE A 1 93 ? 6.693 -7.605 -14.782 1.00 94.06 93 ILE A N 1
ATOM 730 C CA . ILE A 1 93 ? 7.766 -6.727 -15.253 1.00 94.06 93 ILE A CA 1
ATOM 731 C C . ILE A 1 93 ? 9.071 -7.069 -14.567 1.00 94.06 93 ILE A C 1
ATOM 733 O O . ILE A 1 93 ? 9.078 -7.482 -13.410 1.00 94.06 93 ILE A O 1
ATOM 737 N N . ASN A 1 94 ? 10.180 -6.847 -15.261 1.00 93.81 94 ASN A N 1
ATOM 738 C CA . ASN A 1 94 ? 11.472 -6.907 -14.614 1.00 93.81 94 ASN A CA 1
ATOM 739 C C . ASN A 1 94 ? 11.729 -5.647 -13.808 1.00 93.81 94 ASN A C 1
ATOM 741 O O . ASN A 1 94 ? 11.461 -4.540 -14.274 1.00 93.81 94 ASN A O 1
ATOM 745 N N . PHE A 1 95 ? 12.251 -5.823 -12.599 1.00 93.56 95 PHE A N 1
ATOM 746 C CA . PHE A 1 95 ? 12.496 -4.721 -11.684 1.00 93.56 95 PHE A CA 1
ATOM 747 C C . PHE A 1 95 ? 13.881 -4.841 -11.056 1.00 93.56 95 PHE A C 1
ATOM 749 O O . PHE A 1 95 ? 14.194 -5.852 -10.430 1.00 93.56 95 PHE A O 1
ATOM 756 N N . LYS A 1 96 ? 14.699 -3.796 -11.200 1.00 92.56 96 LYS A N 1
ATOM 757 C CA . LYS A 1 96 ? 16.038 -3.716 -10.609 1.00 92.56 96 LYS A CA 1
ATOM 758 C C . LYS A 1 96 ? 16.176 -2.420 -9.810 1.00 92.56 96 LYS A C 1
ATOM 760 O O . LYS A 1 96 ? 16.044 -1.328 -10.354 1.00 92.56 96 LYS A O 1
ATOM 765 N N . ALA A 1 97 ? 16.468 -2.545 -8.525 1.00 91.69 97 ALA A N 1
ATOM 766 C CA . ALA A 1 97 ? 16.767 -1.427 -7.632 1.00 91.69 97 ALA A CA 1
ATOM 767 C C . ALA A 1 97 ? 17.873 -1.846 -6.660 1.00 91.69 97 ALA A C 1
ATOM 769 O O . ALA A 1 97 ? 18.071 -3.044 -6.452 1.00 91.69 97 ALA A O 1
ATOM 770 N N . VAL A 1 98 ? 18.568 -0.879 -6.056 1.00 89.69 98 VAL A N 1
ATOM 771 C CA . VAL A 1 98 ? 19.607 -1.151 -5.041 1.00 89.69 98 VAL A CA 1
ATOM 772 C C . VAL A 1 98 ? 18.999 -1.891 -3.855 1.00 89.69 98 VAL A C 1
ATOM 774 O O . VAL A 1 98 ? 19.564 -2.849 -3.333 1.00 89.69 98 VAL A O 1
ATOM 777 N N . LYS A 1 99 ? 17.811 -1.449 -3.440 1.00 87.94 99 LYS A N 1
ATOM 778 C CA . LYS A 1 99 ? 17.042 -2.049 -2.360 1.00 87.94 99 LYS A CA 1
ATOM 779 C C . LYS A 1 99 ? 15.564 -1.983 -2.699 1.00 87.94 99 LYS A C 1
ATOM 781 O O . LYS A 1 99 ? 15.037 -0.921 -3.019 1.00 87.94 99 LYS A O 1
ATOM 786 N N . ILE A 1 100 ? 14.895 -3.126 -2.617 1.00 85.19 100 ILE A N 1
ATOM 787 C CA . ILE A 1 100 ? 13.461 -3.223 -2.874 1.00 85.19 100 ILE A CA 1
ATOM 788 C C . ILE A 1 100 ? 12.749 -3.256 -1.530 1.00 85.19 100 ILE A C 1
ATOM 790 O O . ILE A 1 100 ? 12.878 -4.214 -0.770 1.00 85.19 100 ILE A O 1
ATOM 794 N N . ASP A 1 101 ? 11.996 -2.200 -1.237 1.00 84.12 101 ASP A N 1
ATOM 795 C CA . ASP A 1 101 ? 11.081 -2.215 -0.104 1.00 84.12 101 ASP A CA 1
ATOM 796 C C . ASP A 1 101 ? 9.855 -3.070 -0.440 1.00 84.12 101 ASP A C 1
ATOM 798 O O . ASP A 1 101 ? 9.264 -2.950 -1.515 1.00 84.12 101 ASP A O 1
ATOM 802 N N . ASN A 1 102 ? 9.409 -3.889 0.515 1.00 81.62 102 ASN A N 1
ATOM 803 C CA . ASN A 1 102 ? 8.228 -4.746 0.346 1.00 81.62 102 ASN A CA 1
ATOM 804 C C . ASN A 1 102 ? 6.951 -3.948 0.016 1.00 81.62 102 ASN A C 1
ATOM 806 O O . ASN A 1 102 ? 6.036 -4.472 -0.619 1.00 81.62 102 ASN A O 1
ATOM 810 N N . SER A 1 103 ? 6.894 -2.668 0.405 1.00 83.88 103 SER A N 1
ATOM 811 C CA . SER A 1 103 ? 5.801 -1.758 0.050 1.00 83.88 103 SER A CA 1
ATOM 812 C C . SER A 1 103 ? 5.669 -1.563 -1.461 1.00 83.88 103 SER A C 1
ATOM 814 O O . SER A 1 103 ? 4.550 -1.466 -1.959 1.00 83.88 103 SER A O 1
ATOM 816 N N . VAL A 1 104 ? 6.783 -1.557 -2.204 1.00 88.38 104 VAL A N 1
ATOM 817 C CA . VAL A 1 104 ? 6.802 -1.390 -3.667 1.00 88.38 104 VAL A CA 1
ATOM 818 C C . VAL A 1 104 ? 6.003 -2.501 -4.332 1.00 88.38 104 VAL A C 1
ATOM 820 O O . VAL A 1 104 ? 5.130 -2.219 -5.151 1.00 88.38 104 VAL A O 1
ATOM 823 N N . ILE A 1 105 ? 6.252 -3.748 -3.924 1.00 89.88 105 ILE A N 1
ATOM 824 C CA . ILE A 1 105 ? 5.548 -4.932 -4.430 1.00 89.88 105 ILE A CA 1
ATOM 825 C C . ILE A 1 105 ? 4.040 -4.768 -4.202 1.00 89.88 105 ILE A C 1
ATOM 827 O O . ILE A 1 105 ? 3.247 -4.885 -5.138 1.00 89.88 105 ILE A O 1
ATOM 831 N N . GLY A 1 106 ? 3.647 -4.403 -2.977 1.00 87.62 106 GLY A N 1
ATOM 832 C CA . GLY A 1 106 ? 2.245 -4.178 -2.625 1.00 87.62 106 GLY A CA 1
ATOM 833 C C . GLY A 1 106 ? 1.589 -3.054 -3.431 1.00 87.62 106 GLY A C 1
ATOM 834 O O . GLY A 1 106 ? 0.438 -3.180 -3.847 1.00 87.62 106 GLY A O 1
ATOM 835 N N . PHE A 1 107 ? 2.309 -1.966 -3.708 1.00 90.62 107 PHE A N 1
ATOM 836 C CA . PHE A 1 107 ? 1.781 -0.857 -4.499 1.00 90.62 107 PHE A CA 1
ATOM 837 C C . PHE A 1 107 ? 1.568 -1.233 -5.970 1.00 90.62 107 PHE A C 1
ATOM 839 O O . PHE A 1 107 ? 0.495 -0.950 -6.504 1.00 90.62 107 PHE A O 1
ATOM 846 N N . TYR A 1 108 ? 2.526 -1.895 -6.624 1.00 93.50 108 TYR A N 1
ATOM 847 C CA . TYR A 1 108 ? 2.347 -2.356 -8.009 1.00 93.50 108 TYR A CA 1
ATOM 848 C C . TYR A 1 108 ? 1.178 -3.338 -8.143 1.00 93.50 108 TYR A C 1
ATOM 850 O O . TYR A 1 108 ? 0.365 -3.209 -9.068 1.00 93.50 108 TYR A O 1
ATOM 858 N N . GLN A 1 109 ? 1.032 -4.243 -7.171 1.00 92.00 109 GLN A N 1
ATOM 859 C CA . GLN A 1 109 ? -0.099 -5.161 -7.111 1.00 92.00 109 GLN A CA 1
ATOM 860 C C . GLN A 1 109 ? -1.426 -4.411 -6.921 1.00 92.00 109 GLN A C 1
ATOM 862 O O . GLN A 1 109 ? -2.367 -4.630 -7.679 1.00 92.00 109 GLN A O 1
ATOM 867 N N . ARG A 1 110 ? -1.499 -3.473 -5.965 1.00 89.75 110 ARG A N 1
ATOM 868 C CA . ARG A 1 110 ? -2.723 -2.716 -5.647 1.00 89.75 110 ARG A CA 1
ATOM 869 C C . ARG A 1 110 ? -3.223 -1.857 -6.806 1.00 89.75 110 ARG A C 1
ATOM 871 O O . ARG A 1 110 ? -4.429 -1.735 -6.983 1.00 89.75 110 ARG A O 1
ATOM 878 N N . TYR A 1 111 ? -2.327 -1.207 -7.549 1.00 90.06 111 TYR A N 1
ATOM 879 C CA . TYR A 1 111 ? -2.747 -0.251 -8.575 1.00 90.06 111 TYR A CA 1
ATOM 880 C C . TYR A 1 111 ? -3.135 -0.911 -9.894 1.00 90.06 111 TYR A C 1
ATOM 882 O O . TYR A 1 111 ? -4.094 -0.465 -10.516 1.00 90.06 111 TYR A O 1
ATOM 890 N N . LYS A 1 112 ? -2.386 -1.923 -10.348 1.00 93.19 112 LYS A N 1
ATOM 891 C CA . LYS A 1 112 ? -2.549 -2.498 -11.694 1.00 93.19 112 LYS A CA 1
ATOM 892 C C . LYS A 1 112 ? -2.364 -4.017 -11.754 1.00 93.19 112 LYS A C 1
ATOM 894 O O . LYS A 1 112 ? -2.272 -4.549 -12.859 1.00 93.19 112 LYS A O 1
ATOM 899 N N . PHE A 1 113 ? -2.300 -4.704 -10.610 1.00 94.19 113 PHE A N 1
ATOM 900 C CA . PHE A 1 113 ? -1.990 -6.137 -10.535 1.00 94.19 113 PHE A CA 1
ATOM 901 C C . PHE A 1 113 ? -0.682 -6.488 -11.258 1.00 94.19 113 PHE A C 1
ATOM 903 O O . PHE A 1 113 ? -0.606 -7.464 -12.001 1.00 94.19 113 PHE A O 1
ATOM 910 N N . ILE A 1 114 ? 0.334 -5.635 -11.097 1.00 95.56 114 ILE A N 1
ATOM 911 C CA . ILE A 1 114 ? 1.641 -5.836 -11.720 1.00 95.56 114 ILE A CA 1
ATOM 912 C C . ILE A 1 114 ? 2.529 -6.639 -10.771 1.00 95.56 114 ILE A C 1
ATOM 914 O O . ILE A 1 114 ? 2.780 -6.214 -9.643 1.00 95.56 114 ILE A O 1
ATOM 918 N N . SER A 1 115 ? 3.043 -7.769 -11.251 1.00 93.94 115 SER A N 1
ATOM 919 C CA . SER A 1 115 ? 4.027 -8.584 -10.534 1.00 93.94 115 SER A CA 1
ATOM 920 C C . SER A 1 115 ? 5.451 -8.150 -10.879 1.00 93.94 115 SER A C 1
ATOM 922 O O . SER A 1 115 ? 5.759 -7.857 -12.036 1.00 93.94 115 SER A O 1
ATOM 924 N N . LEU A 1 116 ? 6.332 -8.125 -9.879 1.00 93.75 116 LEU A N 1
ATOM 925 C CA . LEU A 1 116 ? 7.733 -7.743 -10.045 1.00 93.75 116 LEU A CA 1
ATOM 926 C C . LEU A 1 116 ? 8.616 -8.991 -10.099 1.00 93.75 116 LEU A C 1
ATOM 928 O O . LEU A 1 116 ? 8.600 -9.802 -9.178 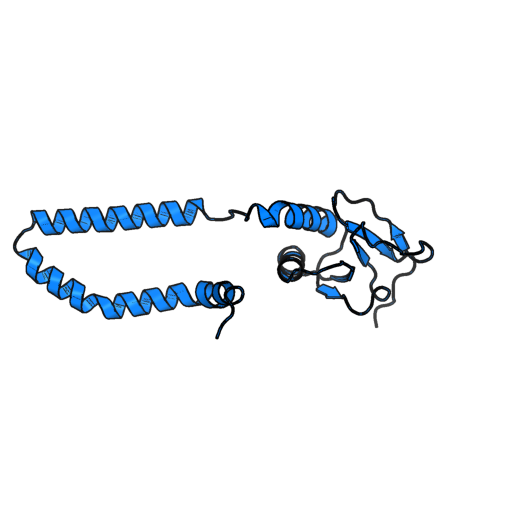1.00 93.75 116 LEU A O 1
ATOM 932 N N . ASP A 1 117 ? 9.395 -9.119 -11.166 1.00 92.69 117 ASP A N 1
ATOM 933 C CA . ASP A 1 117 ? 10.395 -10.164 -11.366 1.00 92.69 117 ASP A CA 1
ATOM 934 C C . ASP A 1 117 ? 11.792 -9.558 -11.192 1.00 92.69 117 ASP A C 1
ATOM 936 O O . ASP A 1 117 ? 12.285 -8.806 -12.041 1.00 92.69 117 ASP A O 1
ATOM 940 N N . THR A 1 118 ? 12.402 -9.848 -10.047 1.00 90.62 118 THR A N 1
ATOM 941 C CA . THR A 1 118 ? 13.694 -9.292 -9.625 1.00 90.62 118 THR A CA 1
ATOM 942 C C . THR A 1 118 ? 14.868 -10.216 -9.931 1.00 90.62 118 THR A C 1
ATOM 944 O O . THR A 1 118 ? 16.016 -9.794 -9.823 1.00 90.62 118 THR A O 1
ATOM 947 N N . LEU A 1 119 ? 14.590 -11.465 -10.315 1.00 86.88 119 LEU A N 1
ATOM 948 C CA . LEU A 1 119 ? 15.605 -12.486 -10.556 1.00 86.88 119 LEU A CA 1
ATOM 949 C C . LEU A 1 119 ? 16.130 -12.403 -11.994 1.00 86.88 119 LEU A C 1
ATOM 951 O O . LEU A 1 119 ? 17.337 -12.447 -12.216 1.00 86.88 119 LEU A O 1
ATOM 955 N N . ASN A 1 120 ? 15.237 -12.229 -12.974 1.00 83.00 120 ASN A N 1
ATOM 956 C CA . ASN A 1 120 ? 15.574 -12.411 -14.389 1.00 83.00 120 ASN A CA 1
ATOM 957 C C . ASN A 1 120 ? 15.429 -11.138 -15.229 1.00 83.00 120 ASN A C 1
ATOM 959 O O . ASN A 1 120 ? 14.479 -11.018 -15.993 1.00 83.00 120 ASN A O 1
ATOM 963 N N . ILE A 1 121 ? 16.394 -10.219 -15.166 1.00 80.19 121 ILE A N 1
ATOM 964 C CA . ILE A 1 121 ? 16.320 -8.836 -15.699 1.00 80.19 121 ILE A CA 1
ATOM 965 C C . ILE A 1 121 ? 15.921 -8.711 -17.195 1.00 80.19 121 ILE A C 1
ATOM 967 O O . ILE A 1 121 ? 15.445 -7.655 -17.604 1.00 80.19 121 ILE A O 1
ATOM 971 N N . SER A 1 122 ? 16.067 -9.755 -18.018 1.00 79.75 122 SER A N 1
ATOM 972 C CA . SER A 1 122 ? 15.892 -9.692 -19.483 1.00 79.75 122 SER A CA 1
ATOM 973 C C . SER A 1 122 ? 14.707 -10.488 -20.064 1.00 79.75 122 SER A C 1
ATOM 975 O O . SER A 1 122 ? 14.510 -10.513 -21.289 1.00 79.75 122 SER A O 1
ATOM 977 N N . GLN A 1 123 ? 13.912 -11.164 -19.230 1.00 84.44 123 GLN A N 1
ATOM 978 C CA . GLN A 1 123 ? 12.883 -12.102 -19.708 1.00 84.44 123 GLN A CA 1
ATOM 979 C C . GLN A 1 123 ? 11.544 -11.437 -20.045 1.00 84.44 123 GLN A C 1
ATOM 981 O O . GLN A 1 123 ? 10.823 -11.908 -20.931 1.00 84.44 123 GLN A O 1
ATOM 986 N N . ARG A 1 124 ? 11.195 -10.347 -19.359 1.00 89.25 124 ARG A N 1
ATOM 987 C CA . ARG A 1 124 ? 9.890 -9.690 -19.478 1.00 89.25 124 ARG A CA 1
ATOM 988 C C . ARG A 1 124 ? 9.914 -8.569 -20.516 1.00 89.25 124 ARG A C 1
ATOM 990 O O . ARG A 1 124 ? 10.952 -8.003 -20.857 1.00 89.25 124 ARG A O 1
ATOM 997 N N . ASN A 1 125 ? 8.719 -8.232 -21.001 1.00 91.56 125 ASN A N 1
ATOM 998 C CA . ASN A 1 125 ? 8.513 -7.196 -22.017 1.00 91.56 125 ASN A CA 1
ATOM 999 C C . ASN A 1 125 ? 8.837 -5.785 -21.514 1.00 91.56 125 ASN A C 1
ATOM 1001 O O . ASN A 1 125 ? 9.192 -4.916 -22.310 1.00 91.56 125 ASN A O 1
ATOM 1005 N N . PHE A 1 126 ? 8.709 -5.561 -20.207 1.00 93.19 126 PHE A N 1
ATOM 1006 C CA . PHE A 1 126 ? 9.010 -4.292 -19.560 1.00 93.19 126 PHE A CA 1
ATOM 1007 C C . PHE A 1 126 ? 10.080 -4.488 -18.500 1.00 93.19 126 PHE A C 1
ATOM 1009 O O . PHE A 1 126 ? 10.061 -5.480 -17.770 1.00 93.19 126 PHE A O 1
ATOM 1016 N N . LEU A 1 127 ? 10.975 -3.512 -18.413 1.00 93.12 127 LEU A N 1
ATOM 1017 C CA . LEU A 1 127 ? 12.065 -3.470 -17.455 1.00 93.12 127 LEU A CA 1
ATOM 1018 C C . LEU A 1 127 ? 12.092 -2.092 -16.793 1.00 93.12 127 LEU A C 1
ATOM 1020 O O . LEU A 1 127 ? 12.091 -1.065 -17.467 1.00 93.12 127 LEU A O 1
ATOM 1024 N N . VAL A 1 128 ? 12.087 -2.075 -15.467 1.00 93.88 128 VAL A N 1
ATOM 1025 C CA . VAL A 1 128 ? 12.150 -0.869 -14.646 1.00 93.88 128 VAL A CA 1
ATOM 1026 C C . VAL A 1 128 ? 13.430 -0.927 -13.831 1.00 93.88 128 VAL A C 1
ATOM 1028 O O . VAL A 1 128 ? 13.623 -1.864 -13.056 1.00 93.88 128 VAL A O 1
ATOM 1031 N N . ILE A 1 129 ? 14.303 0.062 -14.011 1.00 93.44 129 ILE A N 1
ATOM 1032 C CA . ILE A 1 129 ? 15.580 0.140 -13.299 1.00 93.44 129 ILE A CA 1
ATOM 1033 C C . ILE A 1 129 ? 15.715 1.485 -12.603 1.00 93.44 129 ILE A C 1
ATOM 1035 O O . ILE A 1 129 ? 15.358 2.527 -13.152 1.00 93.44 129 ILE A O 1
ATOM 1039 N N . GLU A 1 130 ? 16.212 1.461 -11.374 1.00 93.88 130 GLU A N 1
ATOM 1040 C CA . GLU A 1 130 ? 16.587 2.662 -10.637 1.00 93.88 130 GLU A CA 1
ATOM 1041 C C . GLU A 1 130 ? 17.731 3.408 -11.345 1.00 93.88 130 GLU A C 1
ATOM 1043 O O . GLU A 1 130 ? 18.759 2.821 -11.677 1.00 93.88 130 GLU A O 1
ATOM 1048 N N . LYS A 1 131 ? 17.560 4.717 -11.566 1.00 92.88 131 LYS A N 1
ATOM 1049 C CA . LYS A 1 131 ? 18.456 5.549 -12.389 1.00 92.88 131 LYS A CA 1
ATOM 1050 C C . LYS A 1 131 ? 19.923 5.467 -11.964 1.00 92.88 131 LYS A C 1
ATOM 1052 O O . LYS A 1 131 ? 20.796 5.485 -12.822 1.00 92.88 131 LYS A O 1
ATOM 1057 N N . ASN A 1 132 ? 20.177 5.340 -10.664 1.00 91.56 132 ASN A N 1
ATOM 1058 C CA . ASN A 1 132 ? 21.526 5.330 -10.095 1.00 91.56 132 ASN A CA 1
ATOM 1059 C C . ASN A 1 132 ? 22.333 4.069 -10.444 1.00 91.56 132 ASN A C 1
ATOM 1061 O O . ASN A 1 132 ? 23.555 4.094 -10.368 1.00 91.56 132 ASN A O 1
ATOM 1065 N N . ILE A 1 133 ? 21.670 2.969 -10.813 1.00 91.75 133 ILE A N 1
ATOM 1066 C CA . ILE A 1 133 ? 22.308 1.680 -11.140 1.00 91.75 133 ILE A CA 1
ATOM 1067 C C . ILE A 1 133 ? 22.011 1.225 -12.570 1.00 91.75 133 ILE A C 1
ATOM 1069 O O . ILE A 1 133 ? 22.129 0.039 -12.901 1.00 91.75 133 ILE A O 1
ATOM 1073 N N . ASP A 1 134 ? 21.550 2.150 -13.404 1.00 89.38 134 ASP A N 1
ATOM 1074 C CA . ASP A 1 134 ? 21.136 1.851 -14.761 1.00 89.38 134 ASP A CA 1
ATOM 1075 C C . ASP A 1 134 ? 22.352 1.690 -15.677 1.00 89.38 134 ASP A C 1
ATOM 1077 O O 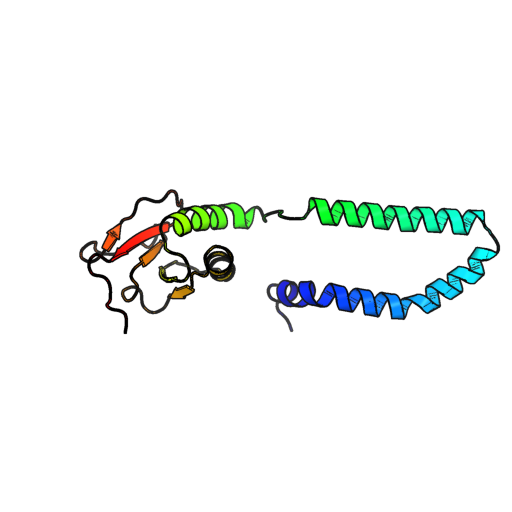. ASP A 1 134 ? 22.933 2.660 -16.156 1.00 89.38 134 ASP A O 1
ATOM 1081 N N . THR A 1 135 ? 22.746 0.435 -15.887 1.00 82.69 135 THR A N 1
ATOM 1082 C CA . THR A 1 135 ? 23.880 0.041 -16.731 1.00 82.69 135 THR A CA 1
ATOM 1083 C C . THR A 1 135 ? 23.446 -0.709 -17.993 1.00 82.69 135 THR A C 1
ATOM 1085 O O . THR A 1 135 ? 24.265 -1.381 -18.620 1.00 82.69 135 THR A O 1
ATOM 1088 N N . ILE A 1 136 ? 22.158 -0.663 -18.367 1.00 77.25 136 ILE A N 1
ATOM 1089 C CA . ILE A 1 136 ? 21.666 -1.436 -19.516 1.00 77.25 136 ILE A CA 1
ATOM 1090 C C . ILE A 1 136 ? 22.257 -0.876 -20.813 1.00 77.25 136 ILE A C 1
ATOM 1092 O O . ILE A 1 136 ? 22.083 0.297 -21.138 1.00 77.25 136 ILE A O 1
ATOM 1096 N N . ASN A 1 137 ? 22.874 -1.751 -21.607 1.00 73.56 137 ASN A N 1
ATOM 1097 C CA . ASN A 1 137 ? 23.225 -1.433 -22.984 1.00 73.56 137 ASN A CA 1
ATOM 1098 C C . ASN A 1 137 ? 21.957 -1.472 -23.865 1.00 73.56 137 ASN A C 1
ATOM 1100 O O . ASN A 1 137 ? 21.245 -2.478 -23.901 1.00 73.56 137 ASN A O 1
ATOM 1104 N N . ASN A 1 138 ? 21.663 -0.372 -24.561 1.00 66.38 138 ASN A N 1
ATOM 1105 C CA . ASN A 1 138 ? 20.381 -0.080 -25.225 1.00 66.38 138 ASN A CA 1
ATOM 1106 C C . ASN A 1 138 ? 20.015 -0.986 -26.427 1.00 66.38 138 ASN A C 1
ATOM 1108 O O . ASN A 1 138 ? 19.050 -0.696 -27.129 1.00 66.38 138 ASN A O 1
ATOM 1112 N N . SER A 1 139 ? 20.738 -2.075 -26.704 1.00 75.00 139 SER A N 1
ATOM 1113 C CA . SER A 1 139 ? 20.556 -2.853 -27.941 1.00 75.00 139 SER A CA 1
ATOM 1114 C C . SER A 1 139 ? 19.206 -3.578 -28.037 1.00 75.00 139 SER A C 1
ATOM 1116 O O . SER A 1 139 ? 18.635 -3.662 -29.119 1.00 75.00 139 SER A O 1
ATOM 1118 N N . ASN A 1 140 ? 18.650 -4.053 -26.916 1.00 86.00 140 ASN A N 1
ATOM 1119 C CA . ASN A 1 140 ? 17.413 -4.856 -26.904 1.00 86.00 140 ASN A CA 1
ATOM 1120 C C . ASN A 1 140 ? 16.181 -4.118 -26.352 1.00 86.00 140 ASN A C 1
ATOM 1122 O O . ASN A 1 140 ? 15.064 -4.651 -26.375 1.00 86.00 140 ASN A O 1
ATOM 1126 N N . TYR A 1 141 ? 16.373 -2.904 -25.837 1.00 88.81 141 TYR A N 1
ATOM 1127 C CA . TYR A 1 141 ? 15.369 -2.166 -25.081 1.00 88.81 141 TYR A CA 1
ATOM 1128 C C . TYR A 1 141 ? 15.262 -0.724 -25.561 1.00 88.81 141 TYR A C 1
ATOM 1130 O O . TYR A 1 141 ? 16.254 -0.016 -25.689 1.00 88.81 141 TYR A O 1
ATOM 1138 N N . LYS A 1 142 ? 14.027 -0.255 -25.739 1.00 90.94 142 LYS A N 1
ATOM 1139 C CA . LYS A 1 142 ? 13.721 1.151 -25.986 1.00 90.94 142 LYS A CA 1
ATOM 1140 C C . LYS A 1 142 ? 13.274 1.811 -24.689 1.00 90.94 142 LYS A C 1
ATOM 1142 O O . LYS A 1 142 ? 12.302 1.372 -24.068 1.00 90.94 142 LYS A O 1
ATOM 1147 N N . LYS A 1 143 ? 13.962 2.881 -24.292 1.00 91.62 143 LYS A N 1
ATOM 1148 C CA . LYS A 1 143 ? 13.572 3.701 -23.141 1.00 91.62 143 LYS A CA 1
ATOM 1149 C C . LYS A 1 143 ? 12.233 4.389 -23.417 1.00 91.62 143 LYS A C 1
ATOM 1151 O O . LYS A 1 143 ? 12.059 5.032 -24.451 1.00 91.62 143 LYS A O 1
ATOM 1156 N N . ILE A 1 144 ? 11.291 4.251 -22.490 1.00 93.12 144 ILE A N 1
ATOM 1157 C CA . ILE A 1 144 ? 10.009 4.953 -22.501 1.00 93.12 144 ILE A CA 1
ATOM 1158 C C . ILE A 1 144 ? 10.136 6.182 -21.607 1.00 93.12 144 ILE A C 1
ATOM 1160 O O . ILE A 1 144 ? 10.591 6.100 -20.463 1.00 93.12 144 ILE A O 1
ATOM 1164 N N . PHE A 1 145 ? 9.699 7.330 -22.118 1.00 91.94 145 PHE A N 1
ATOM 1165 C CA . PHE A 1 145 ? 9.619 8.539 -21.315 1.00 91.94 145 PHE A CA 1
ATOM 1166 C C . PHE A 1 145 ? 8.582 8.373 -20.196 1.00 91.94 145 PHE A C 1
ATOM 1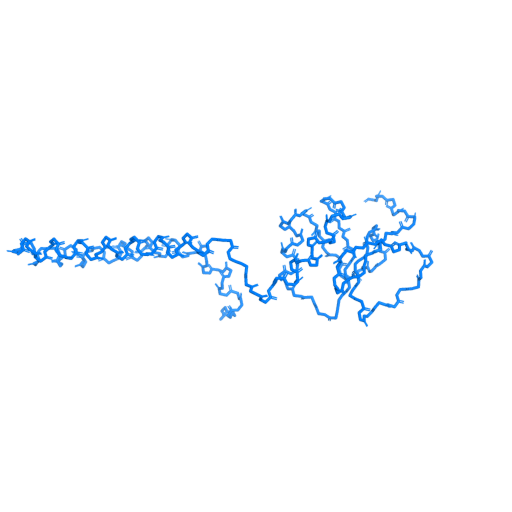168 O O . PHE A 1 145 ? 7.415 8.073 -20.450 1.00 91.94 145 PHE A O 1
ATOM 1175 N N . THR A 1 146 ? 8.999 8.596 -18.948 1.00 91.44 146 THR A N 1
ATOM 1176 C CA . THR A 1 146 ? 8.104 8.611 -17.786 1.00 91.44 146 THR A CA 1
ATOM 1177 C C . THR A 1 146 ? 8.452 9.774 -16.868 1.00 91.44 146 THR A C 1
ATOM 1179 O O . THR A 1 146 ? 9.606 10.186 -16.780 1.00 91.44 146 THR A O 1
ATOM 1182 N N . LYS A 1 147 ? 7.456 10.283 -16.135 1.00 92.69 147 LYS A N 1
ATOM 1183 C CA . LYS A 1 147 ? 7.647 11.331 -15.115 1.00 92.69 147 LYS A CA 1
ATOM 1184 C C . LYS A 1 147 ? 8.218 10.785 -13.793 1.00 92.69 147 LYS A C 1
ATOM 1186 O O . LYS A 1 147 ? 8.075 11.433 -12.763 1.00 92.69 147 LYS A O 1
ATOM 1191 N N . SER A 1 148 ? 8.791 9.578 -13.785 1.00 90.31 148 SER A N 1
ATOM 1192 C CA . SER A 1 148 ? 9.386 9.021 -12.570 1.00 90.31 148 SER A CA 1
ATOM 1193 C C . SER A 1 148 ? 10.688 9.749 -12.232 1.00 90.31 148 SER A C 1
ATOM 1195 O O . SER A 1 148 ? 11.557 9.954 -13.085 1.00 90.31 148 SER A O 1
ATOM 1197 N N . LEU A 1 149 ? 10.822 10.122 -10.963 1.00 88.81 149 LEU A N 1
ATOM 1198 C CA . LEU A 1 149 ? 12.002 10.759 -10.394 1.00 88.81 149 LEU A CA 1
ATOM 1199 C C . LEU A 1 149 ? 13.177 9.783 -10.347 1.00 88.81 149 LEU A C 1
ATOM 1201 O O . LEU A 1 149 ? 14.247 10.124 -10.842 1.00 88.81 149 LEU A O 1
ATOM 1205 N N . ASN A 1 150 ? 12.955 8.549 -9.881 1.00 91.38 150 ASN A N 1
ATOM 1206 C CA . ASN A 1 150 ? 14.057 7.644 -9.520 1.00 91.38 150 ASN A CA 1
ATOM 1207 C C . ASN A 1 150 ? 14.213 6.440 -10.450 1.00 91.38 150 ASN A C 1
ATOM 1209 O O . ASN A 1 150 ? 15.214 5.739 -10.357 1.00 91.38 150 ASN A O 1
ATOM 1213 N N . TYR A 1 151 ? 13.270 6.198 -11.364 1.00 93.75 151 TYR A N 1
ATOM 1214 C CA . TYR A 1 151 ? 13.296 5.018 -12.227 1.00 93.75 151 TYR A CA 1
ATOM 1215 C C . TYR A 1 151 ? 13.285 5.378 -13.709 1.00 93.75 151 TYR A C 1
ATOM 1217 O O . TYR A 1 151 ? 12.625 6.325 -14.141 1.00 93.75 151 TYR A O 1
ATOM 1225 N N . ASN A 1 152 ? 14.001 4.578 -14.490 1.00 94.31 152 ASN A N 1
ATOM 1226 C CA . ASN A 1 152 ? 13.888 4.503 -15.935 1.00 94.31 152 ASN A CA 1
ATOM 1227 C C . ASN A 1 152 ? 13.025 3.291 -16.302 1.00 94.31 152 ASN A C 1
ATOM 1229 O O . ASN A 1 152 ? 13.115 2.233 -15.676 1.00 94.31 152 ASN A O 1
ATOM 1233 N N . VAL A 1 153 ? 12.183 3.453 -17.322 1.00 94.19 153 VAL A N 1
ATOM 1234 C CA . VAL A 1 153 ? 11.311 2.389 -17.828 1.00 94.19 153 VAL A CA 1
ATOM 1235 C C . VAL A 1 153 ? 11.717 2.058 -19.251 1.00 94.19 153 VAL A C 1
ATOM 1237 O O . VAL A 1 153 ? 11.890 2.946 -20.083 1.00 94.19 153 VAL A O 1
ATOM 1240 N N . TYR A 1 154 ? 11.833 0.772 -19.531 1.00 93.31 154 TYR A N 1
ATOM 1241 C CA . TYR A 1 154 ? 12.266 0.222 -20.800 1.00 93.31 154 TYR A CA 1
ATOM 1242 C C . TYR A 1 154 ? 11.232 -0.771 -21.318 1.00 93.31 154 TYR A C 1
ATOM 1244 O O . TYR A 1 154 ? 10.647 -1.538 -20.551 1.00 93.31 154 TYR A O 1
ATOM 1252 N N . LYS A 1 155 ? 11.030 -0.778 -22.635 1.00 92.88 155 LYS A N 1
ATOM 1253 C CA . LYS A 1 155 ? 10.227 -1.776 -23.342 1.00 92.88 155 LYS A CA 1
ATOM 1254 C C . LYS A 1 155 ? 11.109 -2.536 -24.314 1.00 92.88 155 LYS A C 1
ATOM 1256 O O . LYS A 1 155 ? 11.861 -1.932 -25.077 1.00 92.88 155 LYS A O 1
ATOM 1261 N N . LYS A 1 156 ? 11.020 -3.859 -24.270 1.00 90.25 156 LYS A N 1
ATOM 1262 C CA . LYS A 1 156 ? 11.770 -4.746 -25.155 1.00 90.25 156 LYS A CA 1
ATOM 1263 C C . LYS A 1 156 ? 11.332 -4.526 -26.607 1.00 90.25 156 LYS A C 1
ATOM 1265 O O . LYS A 1 156 ? 10.136 -4.391 -26.867 1.00 90.25 156 LYS A O 1
ATOM 1270 N N . LEU A 1 157 ? 12.290 -4.462 -27.532 1.00 86.44 157 LEU A N 1
ATOM 1271 C CA . LEU A 1 157 ? 12.013 -4.257 -28.962 1.00 86.44 157 LEU A CA 1
ATOM 1272 C C . LEU A 1 157 ? 11.361 -5.492 -29.594 1.00 86.44 157 LEU A C 1
ATOM 1274 O O . LEU A 1 157 ? 10.400 -5.364 -30.347 1.00 86.44 157 LEU A O 1
ATOM 1278 N N . ILE A 1 158 ? 11.853 -6.679 -29.232 1.00 80.12 158 ILE A N 1
ATOM 1279 C CA . ILE A 1 158 ? 11.316 -7.968 -29.670 1.00 80.12 158 ILE A CA 1
ATOM 1280 C C . ILE A 1 158 ? 10.574 -8.587 -28.477 1.00 80.12 158 ILE A C 1
ATOM 1282 O O . ILE A 1 158 ? 11.223 -8.947 -27.486 1.00 80.12 158 ILE A O 1
ATOM 1286 N N . PRO A 1 159 ? 9.232 -8.671 -28.509 1.00 69.81 159 PRO A N 1
ATOM 1287 C CA . PRO A 1 159 ? 8.471 -9.257 -27.415 1.00 69.81 159 PRO A CA 1
ATOM 1288 C C . PRO A 1 159 ? 8.828 -10.737 -27.260 1.00 69.81 159 PRO A C 1
ATOM 1290 O O . PRO A 1 159 ? 8.951 -11.465 -28.243 1.00 69.81 159 PRO A O 1
ATOM 1293 N N . THR A 1 160 ? 8.989 -11.197 -26.020 1.00 65.25 160 THR A N 1
ATOM 1294 C CA . THR A 1 160 ? 9.098 -12.632 -25.747 1.00 65.25 160 THR A CA 1
ATOM 1295 C C . THR A 1 160 ? 7.756 -13.278 -26.085 1.00 65.25 160 THR A C 1
ATOM 1297 O O . THR A 1 160 ? 6.722 -12.873 -25.547 1.00 65.25 160 THR A O 1
ATOM 1300 N N . SER A 1 161 ? 7.746 -14.244 -27.015 1.00 55.28 161 SER A N 1
ATOM 1301 C CA . SER A 1 161 ? 6.529 -15.002 -27.315 1.00 55.28 161 SER A CA 1
ATOM 1302 C C . SER A 1 161 ? 6.057 -15.663 -26.025 1.00 55.28 161 SER A C 1
ATOM 1304 O O . SER A 1 161 ? 6.859 -16.299 -25.336 1.00 55.28 161 SER A O 1
ATOM 1306 N N . LYS A 1 162 ? 4.776 -15.493 -25.685 1.00 52.41 162 LYS A N 1
ATOM 1307 C CA . LYS A 1 162 ? 4.163 -16.190 -24.551 1.00 52.41 162 LYS A CA 1
ATOM 1308 C C . LYS A 1 162 ? 4.399 -17.695 -24.737 1.00 52.41 162 LYS A C 1
ATOM 1310 O O . LYS A 1 162 ? 3.903 -18.257 -25.708 1.00 52.41 162 LYS A O 1
ATOM 1315 N N . LYS A 1 163 ? 5.205 -18.293 -23.861 1.00 43.12 163 LYS A N 1
ATOM 1316 C CA . LYS A 1 163 ? 5.135 -19.724 -23.564 1.00 43.12 163 LYS A CA 1
ATOM 1317 C C . LYS A 1 163 ? 4.124 -19.908 -22.447 1.00 43.12 163 LYS A C 1
ATOM 1319 O O . LYS A 1 163 ? 4.094 -19.016 -21.564 1.00 43.12 163 LYS A O 1
#

=== Feature glossary ===
Feature key, reading from the visual/contextual features back to the raw sequence:

Rendered structure images. Structure images are PyMOL renders from six orthogonal camera directions. Cartoon representation draws helices as coils and strands as arrows; sticks shows the backbone as bonds; surface shows the solvent-excluded envelope. Rainbow coloring maps sequence position to hue (blue→red, N→C); chain coloring assigns a distinct color per polypeptide.

Contact-map, Ramachandran, and PAE plots. Three diagnostic plots accompany the record. The Cα contact map visualizes the tertiary structure as a 2D adjacency matrix (8 Å cutoff, sequence-local contacts suppressed). The Ramachandran plot shows the distribution of backbone (φ, ψ) torsions, with points in the α and β basins reflecting secondary structure content. The PAE plot shows AlphaFold's inter-residue confidence as a color matrix.

InterPro / GO / CATH / organism. The annotation block draws on four external resources. InterPro: which protein families and domains the sequence belongs to. GO: standardized terms for what the protein does, what process it participates in, and where in the cell it acts. CATH: which structural fold it has in the CATH hierarchy. Organism: the species of origin.

Nearest PDB structures. Structural nearest neighbors (via Foldseek easy-search vs the PDB). Reported per hit: target PDB id, E-value, and alignment TM-score. A TM-score above ~0.5 is the conventional threshold for 'same fold'.

Predicted aligned error. Predicted aligned error is AlphaFold's pairwise confidence. Unlike pLDDT (per-residue), PAE is per-residue-pair and captures whether two parts of the structure are correctly placed relative to each other. Units are ångströms of expected positional error.

Solvent-accessible surface area. SASA measures how much of the protein is reachable by solvent. It is computed by rolling a water-sized probe over the atomic surface and summing the exposed area (Å²). Per-residue SASA distinguishes core (buried, low SASA) from surface (exposed, high SASA) residues; total SASA is a whole-molecule size measure.

B-factor. Crystallographic B-factors measure how much each atom's electron density is smeared out, in Å². They rise in mobile loops and surface residues and fall in the buried interior. In AlphaFold models this column is repurposed to hold pLDDT instead.

pLDDT. For AlphaFold models, the B-factor field carries pLDDT — the model's own estimate of local accuracy on a 0–100 scale. Regions with pLDDT<50 should be treated as essentially unmodeled; they often correspond to intrinsically disordered segments.

Backbone torsions (φ/ψ). φ (phi) and ψ (psi) are the two rotatable backbone dihedrals per residue: φ is the C(i-1)–N–Cα–C torsion, ψ is the N–Cα–C–N(i+1) torsion, both in degrees on (−180°, 180°]. α-helical residues cluster near (−60°, −45°); β-strand residues near (−120°, +130°). A Ramachandran plot is simply a scatter of (φ, ψ) for every residue.

Radius of gyration, Cα contacts, bounding box. Radius of gyration (Rg) is the root-mean-square distance of Cα atoms from their centroid — a single number for overall size and compactness. A globular domain of N residues has Rg ≈ 2.2·N^0.38 Å; an extended or disordered chain has a much larger Rg. The Cα contact count is the number of residue pairs whose Cα atoms are within 8 Å and are more than four positions apart in sequence — a standard proxy for tertiary packing density. The bounding box is the smallest axis-aligned box enclosing all Cα atoms.

Secondary structure (3-state, P-SEA). Three-state secondary structure (P-SEA) collapses the eight DSSP classes into helix (a), strand (b), and coil (c). P-SEA assigns these from Cα geometry alone — distances and angles — without requiring backbone oxygens, so it works on any Cα trace.

Secondary structure (8-state, DSSP). Secondary structure is the local, repeating backbone conformation. DSSP classifies it into eight states by reading the hydrogen-bond network: three helix types (H, G, I), two β types (E, B), two non-regular types (T, S), and unstructured coil (-).

Foldseek 3Di. The Foldseek 3Di string encodes local tertiary geometry as a 20-letter alphabet — one character per residue — derived from the relative positions of nearby Cα atoms. Unlike the amino-acid sequence, 3Di is a direct function of the 3D structure, so two proteins with the same fold have similar 3Di strings even at low sequence identity.

mmCIF coordinates. Structure coordinates are given as an mmCIF _atom_site loop: one row per atom with element, residue name, chain id, sequence number, and x/y/z position in Å. Only the four main-chain atoms per residue are included here; side chains are omitted to keep the record compact.

Sequence. This is the polypeptide sequence — one letter per residue, N-terminus first. Length ranges from a few dozen residues for small domains to over a thousand for large multi-domain proteins.